Protein AF-K9SM96-F1 (afdb_monomer_lite)

Structure (mmCIF, N/CA/C/O backbone):
data_AF-K9SM96-F1
#
_entry.id   AF-K9SM96-F1
#
loop_
_atom_site.group_PDB
_atom_site.id
_atom_site.type_symbol
_atom_site.label_atom_id
_atom_site.label_alt_id
_atom_site.label_comp_id
_atom_site.label_asym_id
_atom_site.label_entity_id
_atom_site.label_seq_id
_atom_site.pdbx_PDB_ins_code
_atom_site.Cartn_x
_atom_site.Cartn_y
_atom_site.Cartn_z
_atom_site.occupancy
_atom_site.B_iso_or_equiv
_atom_site.auth_seq_id
_atom_site.auth_comp_id
_atom_site.auth_asym_id
_atom_site.auth_atom_id
_atom_site.pdbx_PDB_model_num
ATOM 1 N N . MET A 1 1 ? -19.913 17.654 48.445 1.00 39.94 1 MET A N 1
ATOM 2 C CA . MET A 1 1 ? -20.164 18.893 47.682 1.00 39.94 1 MET A CA 1
ATOM 3 C C . MET A 1 1 ? -19.217 18.891 46.501 1.00 39.94 1 MET A C 1
ATOM 5 O O . MET A 1 1 ? -18.016 18.770 46.708 1.00 39.94 1 MET A O 1
ATOM 9 N N . SER A 1 2 ? -19.792 18.858 45.301 1.00 36.78 2 SER A N 1
ATOM 10 C CA . SER A 1 2 ? -19.118 18.722 44.011 1.00 36.78 2 SER A CA 1
ATOM 11 C C . SER A 1 2 ? -18.107 19.836 43.758 1.00 36.78 2 SER A C 1
ATOM 13 O O . SER A 1 2 ? -18.349 20.985 44.114 1.00 36.78 2 SER A O 1
ATOM 15 N N . ILE A 1 3 ? -16.995 19.485 43.115 1.00 41.72 3 ILE A N 1
ATOM 16 C CA . ILE A 1 3 ? -16.090 20.451 42.496 1.00 41.72 3 ILE A CA 1
ATOM 17 C C . ILE A 1 3 ? -16.485 20.500 41.021 1.00 41.72 3 ILE A C 1
ATOM 19 O O . ILE A 1 3 ? -16.249 19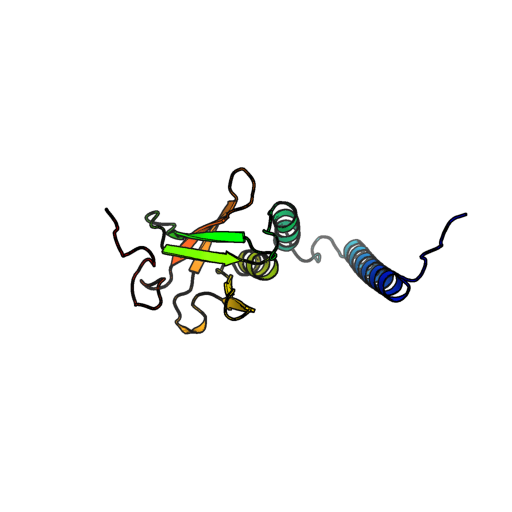.543 40.282 1.00 41.72 3 ILE A O 1
ATOM 23 N N . ASP A 1 4 ? -17.127 21.594 40.625 1.00 37.75 4 ASP A N 1
ATOM 24 C CA . ASP A 1 4 ? -17.480 21.887 39.240 1.00 37.75 4 ASP A CA 1
ATOM 25 C C . ASP A 1 4 ? -16.214 22.050 38.384 1.00 37.75 4 ASP A C 1
ATOM 27 O O . ASP A 1 4 ? -15.332 22.858 38.680 1.00 37.75 4 ASP A O 1
ATOM 31 N N . ARG A 1 5 ? -16.131 21.290 37.287 1.00 47.38 5 ARG A N 1
ATOM 32 C CA . ARG A 1 5 ? -15.216 21.549 36.165 1.00 47.38 5 ARG A CA 1
ATOM 33 C C . ARG A 1 5 ? -16.047 21.831 34.919 1.00 47.38 5 ARG A C 1
ATOM 35 O O . ARG A 1 5 ? -16.318 20.927 34.137 1.00 47.38 5 ARG A O 1
ATOM 42 N N . THR A 1 6 ? -16.424 23.085 34.707 1.00 45.22 6 THR A N 1
ATOM 43 C CA . THR A 1 6 ? -17.026 23.537 33.443 1.00 45.22 6 THR A CA 1
ATOM 44 C C . THR A 1 6 ? -16.183 24.670 32.874 1.00 45.22 6 THR A C 1
ATOM 46 O O . THR A 1 6 ? -16.372 25.834 33.214 1.00 45.22 6 THR A O 1
ATOM 49 N N . GLY A 1 7 ? -15.204 24.310 32.043 1.00 47.38 7 GLY A N 1
ATOM 50 C CA . GLY A 1 7 ? -14.251 25.245 31.433 1.00 47.38 7 GLY A CA 1
ATOM 51 C C . GLY A 1 7 ? -13.784 24.852 30.028 1.00 47.38 7 GLY A C 1
ATOM 52 O O . GLY A 1 7 ? -12.754 25.330 29.573 1.00 47.38 7 GLY A O 1
ATOM 53 N N . SER A 1 8 ? -14.522 23.988 29.333 1.00 50.19 8 SER A N 1
ATOM 54 C CA . SER A 1 8 ? -14.400 23.742 27.891 1.00 50.19 8 SER A CA 1
ATOM 55 C C . SER A 1 8 ? -15.827 23.759 27.339 1.00 50.19 8 SER A C 1
ATOM 57 O O . SER A 1 8 ? -16.707 23.102 27.884 1.00 50.19 8 SER A O 1
ATOM 59 N N . ASN A 1 9 ? -16.198 24.621 26.391 1.00 54.91 9 ASN A N 1
ATOM 60 C CA . ASN A 1 9 ? -16.205 24.227 24.979 1.00 54.91 9 ASN A CA 1
ATOM 61 C C . ASN A 1 9 ? -16.763 25.348 24.061 1.00 54.91 9 ASN A C 1
ATOM 63 O O . ASN A 1 9 ? -17.504 25.053 23.132 1.00 54.91 9 ASN A O 1
ATOM 67 N N . SER A 1 10 ? -16.469 26.639 24.263 1.00 57.03 10 SER A N 1
ATOM 68 C CA . SER A 1 10 ? -17.030 27.663 23.349 1.00 57.03 10 SER A CA 1
ATOM 69 C C . SER A 1 10 ? -16.438 27.593 21.928 1.00 57.03 10 SER A C 1
ATOM 71 O O . SER A 1 10 ? -17.162 27.744 20.949 1.00 57.03 10 SER A O 1
ATOM 73 N N . LEU A 1 11 ? -15.145 27.279 21.783 1.00 47.47 11 LEU A N 1
ATOM 74 C CA . LEU A 1 11 ? -14.492 27.106 20.473 1.00 47.47 11 LEU A CA 1
ATOM 75 C C . LEU A 1 11 ? -14.950 25.831 19.747 1.00 47.47 11 LEU A C 1
ATOM 77 O O . LEU A 1 11 ? -15.197 25.845 18.546 1.00 47.47 11 LEU A O 1
ATOM 81 N N . THR A 1 12 ? -15.117 24.743 20.486 1.00 49.75 12 THR A N 1
ATOM 82 C CA . THR A 1 12 ? -15.570 23.429 20.006 1.00 49.75 12 THR A CA 1
ATOM 83 C C . THR A 1 12 ? -17.052 23.434 19.646 1.00 49.75 12 THR A C 1
ATOM 85 O O . THR A 1 12 ? -17.434 22.828 18.650 1.00 49.75 12 THR A O 1
ATOM 88 N N . GLN A 1 13 ? -17.888 24.168 20.389 1.00 53.66 13 GLN A N 1
ATOM 89 C CA . GLN A 1 13 ? -19.290 24.386 20.020 1.00 53.66 13 GLN A CA 1
ATOM 90 C C . GLN A 1 13 ? -19.413 25.240 18.755 1.00 53.66 13 GLN A C 1
ATOM 92 O O . GLN A 1 13 ? -20.204 24.894 17.883 1.00 53.66 13 GLN A O 1
ATOM 97 N N . ASN A 1 14 ? -18.593 26.286 18.602 1.00 49.75 14 ASN A N 1
ATOM 98 C CA . ASN A 1 14 ? -18.583 27.114 17.393 1.00 49.75 14 ASN A CA 1
ATOM 99 C C . ASN A 1 14 ? -18.080 26.347 16.160 1.00 49.75 14 ASN A C 1
ATOM 101 O O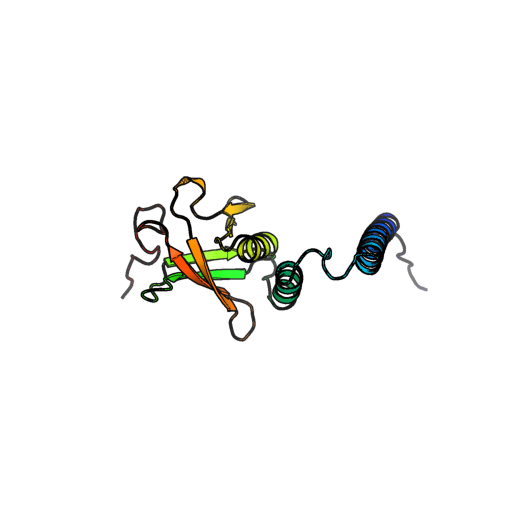 . ASN A 1 14 ? -18.660 26.481 15.086 1.00 49.75 14 ASN A O 1
ATOM 105 N N . LEU A 1 15 ? -17.061 25.495 16.309 1.00 46.44 15 LEU A N 1
ATOM 106 C CA . LEU A 1 15 ? -16.568 24.649 15.220 1.00 46.44 15 LEU A CA 1
ATOM 107 C C . LEU A 1 15 ? -17.600 23.579 14.830 1.00 46.44 15 LEU A C 1
ATOM 109 O O . LEU A 1 15 ? -17.868 23.388 13.648 1.00 46.44 15 LEU A O 1
ATOM 113 N N . GLN A 1 16 ? -18.256 22.943 15.809 1.00 52.00 16 GLN A N 1
ATOM 114 C CA . GLN A 1 16 ? -19.331 21.986 15.543 1.00 52.00 16 GLN A CA 1
ATOM 115 C C . GLN A 1 16 ? -20.542 22.664 14.884 1.00 52.00 16 GLN A C 1
ATOM 117 O O . GLN A 1 16 ? -21.140 22.097 13.977 1.00 52.00 16 GLN A O 1
ATOM 122 N N . GLN A 1 17 ? -20.888 23.891 15.285 1.00 55.88 17 GLN A N 1
ATOM 123 C CA . GLN A 1 17 ? -21.944 24.675 14.638 1.00 55.88 17 GLN A CA 1
ATOM 124 C C . GLN A 1 17 ? -21.575 25.079 13.205 1.00 55.88 17 GLN A C 1
ATOM 126 O O . GLN A 1 17 ? -22.438 25.021 12.334 1.00 55.88 17 GLN A O 1
ATOM 131 N N . GLN A 1 18 ? -20.314 25.425 12.930 1.00 54.72 18 GLN A N 1
ATOM 132 C CA . GLN A 1 18 ? -19.836 25.731 11.576 1.00 54.72 18 GLN A CA 1
ATOM 133 C C . GLN A 1 18 ? -19.824 24.494 10.673 1.00 54.72 18 GLN A C 1
ATOM 135 O O . GLN A 1 18 ? -20.288 24.578 9.538 1.00 54.72 18 GLN A O 1
ATOM 140 N N . ILE A 1 19 ? -19.388 23.342 11.189 1.00 52.94 19 ILE A N 1
ATOM 141 C CA . ILE A 1 19 ? -19.451 22.058 10.479 1.00 52.94 19 ILE A CA 1
ATOM 142 C C . ILE A 1 19 ? -20.911 21.696 10.195 1.00 52.94 19 ILE A C 1
ATOM 144 O O . ILE A 1 19 ? -21.267 21.421 9.054 1.00 52.94 19 ILE A O 1
ATOM 148 N N . ASN A 1 20 ? -21.793 21.791 11.193 1.00 54.50 20 ASN A N 1
ATOM 149 C CA . ASN A 1 20 ? -23.214 21.492 11.017 1.00 54.50 20 ASN A CA 1
ATOM 150 C C . ASN A 1 20 ? -23.886 22.461 10.024 1.00 54.50 20 ASN A C 1
ATOM 152 O O . ASN A 1 20 ? -24.723 22.040 9.231 1.00 54.50 20 ASN A O 1
ATOM 156 N N . ALA A 1 21 ? -23.517 23.746 10.025 1.00 52.38 21 ALA A N 1
ATOM 157 C CA . ALA A 1 21 ? -24.032 24.736 9.078 1.00 52.38 21 ALA A CA 1
ATOM 158 C C . ALA A 1 21 ? -23.531 24.495 7.642 1.00 52.38 21 ALA A C 1
ATOM 160 O O . ALA A 1 21 ? -24.300 24.656 6.694 1.00 52.38 21 ALA A O 1
ATOM 161 N N . GLN A 1 22 ? -22.278 24.063 7.470 1.00 56.69 22 GLN A N 1
ATOM 162 C CA . GLN A 1 22 ? -21.727 23.674 6.168 1.00 56.69 22 GLN A CA 1
ATOM 163 C C . GLN A 1 22 ? -22.384 22.394 5.637 1.00 56.69 22 GLN A C 1
ATOM 165 O O . GLN A 1 22 ? -22.811 22.374 4.482 1.00 56.69 22 GLN A O 1
ATOM 170 N N . SER A 1 23 ? -22.574 21.382 6.489 1.00 53.72 23 SER A N 1
ATOM 171 C CA . SER A 1 23 ? -23.278 20.144 6.136 1.00 53.72 23 SER A CA 1
ATOM 172 C C . SER A 1 23 ? -24.744 20.395 5.779 1.00 53.72 23 SER A C 1
ATOM 174 O O . SER A 1 23 ? -25.241 19.862 4.789 1.00 53.72 23 SER A O 1
ATOM 176 N N . ASN A 1 24 ? -25.434 21.268 6.523 1.00 51.91 24 ASN A N 1
ATOM 177 C CA . ASN A 1 24 ? -26.825 21.629 6.238 1.00 51.91 24 ASN A CA 1
ATOM 178 C C . ASN A 1 24 ? -26.962 22.442 4.941 1.00 51.91 24 ASN A C 1
ATOM 180 O O . ASN A 1 24 ? -27.920 22.244 4.194 1.00 51.91 24 ASN A O 1
ATOM 184 N N . ASN A 1 25 ? -26.007 23.323 4.629 1.00 54.09 25 ASN A N 1
ATOM 185 C CA . ASN A 1 25 ? -26.008 24.061 3.364 1.00 54.09 25 ASN A CA 1
ATOM 186 C C . ASN A 1 25 ? -25.691 23.163 2.161 1.00 54.09 25 ASN A C 1
ATOM 188 O O . ASN A 1 25 ? -26.325 23.314 1.120 1.00 54.09 25 ASN A O 1
ATOM 192 N N . GLN A 1 26 ? -24.780 22.196 2.296 1.00 57.50 26 GLN A N 1
ATOM 193 C CA . GLN A 1 26 ? -24.522 21.206 1.243 1.00 57.50 26 GLN A CA 1
ATOM 194 C C . GLN A 1 26 ? -25.717 20.265 1.028 1.00 57.50 26 GLN A C 1
ATOM 196 O O . GLN A 1 26 ? -26.088 20.004 -0.117 1.00 57.50 26 GLN A O 1
ATOM 201 N N . ALA A 1 27 ? -26.374 19.823 2.105 1.00 52.72 27 ALA A N 1
ATOM 202 C CA . ALA A 1 27 ? -27.580 19.001 2.027 1.00 52.72 27 ALA A CA 1
ATOM 203 C C . ALA A 1 27 ? -28.750 19.745 1.354 1.00 52.72 27 ALA A C 1
ATOM 205 O O . ALA A 1 27 ? -29.434 19.174 0.506 1.00 52.72 27 ALA A O 1
ATOM 206 N N . ASN A 1 28 ? -28.941 21.033 1.662 1.00 50.53 28 ASN A N 1
ATOM 207 C CA . ASN A 1 28 ? -29.974 21.865 1.035 1.00 50.53 28 ASN A CA 1
ATOM 208 C C . ASN A 1 28 ? -29.650 22.239 -0.424 1.00 50.53 28 ASN A C 1
ATOM 210 O O . ASN A 1 28 ? -30.570 22.351 -1.238 1.00 50.53 28 ASN A O 1
ATOM 214 N N . LEU A 1 29 ? -28.369 22.388 -0.795 1.00 53.44 29 LEU A N 1
ATOM 215 C CA . LEU A 1 29 ? -27.975 22.539 -2.202 1.00 53.44 29 LEU A CA 1
ATOM 216 C C . LEU A 1 29 ? -28.297 21.267 -2.999 1.00 53.44 29 LEU A C 1
ATOM 218 O O . LEU A 1 29 ? -28.872 21.356 -4.078 1.00 53.44 29 LEU A O 1
ATOM 222 N N . ALA A 1 30 ? -28.002 20.084 -2.453 1.00 52.59 30 ALA A N 1
ATOM 223 C CA . ALA A 1 30 ? -28.256 18.803 -3.117 1.00 52.59 30 ALA A CA 1
ATOM 224 C C . ALA A 1 30 ? -29.754 18.506 -3.346 1.00 52.59 30 ALA A C 1
ATOM 226 O O . ALA A 1 30 ? -30.108 17.805 -4.298 1.00 52.59 30 ALA A O 1
ATOM 227 N N . GLN A 1 31 ? -30.641 19.052 -2.506 1.00 55.59 31 GLN A N 1
ATOM 228 C CA . GLN A 1 31 ? -32.094 18.868 -2.617 1.00 55.59 31 GLN A CA 1
ATOM 229 C C . GLN A 1 31 ? -32.744 19.689 -3.744 1.00 55.59 31 GLN A C 1
ATOM 231 O O . GLN A 1 31 ? -33.819 19.313 -4.205 1.00 55.59 31 GLN A O 1
ATOM 236 N N . ASN A 1 32 ? -32.088 20.750 -4.229 1.00 52.12 32 ASN A N 1
ATOM 237 C CA . ASN A 1 32 ? -32.621 21.652 -5.261 1.00 52.12 32 ASN A CA 1
ATOM 238 C C . ASN A 1 32 ? -31.990 21.460 -6.654 1.00 52.12 32 ASN A C 1
ATOM 240 O O . ASN A 1 32 ? -32.310 22.196 -7.585 1.00 52.12 32 ASN A O 1
ATOM 244 N N . LEU A 1 33 ? -31.108 20.471 -6.816 1.00 51.84 33 LEU A N 1
ATOM 245 C CA . LEU A 1 33 ? -30.525 20.116 -8.110 1.00 51.84 33 LEU A CA 1
ATOM 246 C C . LEU A 1 33 ? -31.437 19.139 -8.864 1.00 51.84 33 LEU A C 1
ATOM 248 O O . LEU A 1 33 ? -31.891 18.131 -8.307 1.00 51.84 33 LEU A O 1
ATOM 252 N N . ASN A 1 34 ? -31.649 19.419 -10.152 1.00 51.88 34 ASN A N 1
ATOM 253 C CA . ASN A 1 34 ? -32.220 18.488 -11.125 1.00 51.88 34 ASN A CA 1
ATOM 254 C C . ASN A 1 34 ? -31.498 17.126 -11.013 1.00 51.88 34 ASN A C 1
ATOM 256 O O . ASN A 1 34 ? -30.267 17.111 -10.959 1.00 51.88 34 ASN A O 1
ATOM 260 N N . PRO A 1 35 ? -32.208 15.980 -10.963 1.00 53.53 35 PRO A N 1
ATOM 261 C CA . PRO A 1 35 ? -31.594 14.658 -10.813 1.00 53.53 35 PRO A CA 1
ATOM 262 C C . PRO A 1 35 ? -30.459 14.351 -11.802 1.00 53.53 35 PRO A C 1
ATOM 264 O O . PRO A 1 35 ? -29.554 13.601 -11.448 1.00 53.53 35 PRO A O 1
ATOM 267 N N . ASN A 1 36 ? -30.485 14.954 -12.996 1.00 53.12 36 ASN A N 1
ATOM 268 C CA . ASN A 1 36 ? -29.460 14.789 -14.033 1.00 53.12 36 ASN A CA 1
ATOM 269 C C . ASN A 1 36 ? -28.269 15.762 -13.911 1.00 53.12 36 ASN A C 1
ATOM 271 O O . ASN A 1 36 ? -27.257 15.549 -14.568 1.00 53.12 36 ASN A O 1
ATOM 275 N N . ASP A 1 37 ? -28.375 16.785 -13.056 1.00 54.34 37 ASP A N 1
ATOM 276 C CA . ASP A 1 37 ? -27.327 17.780 -12.768 1.00 54.34 37 ASP A CA 1
ATOM 277 C C . ASP A 1 37 ? -26.678 17.545 -11.388 1.00 54.34 37 ASP A C 1
ATOM 279 O O . ASP A 1 37 ? -25.849 18.331 -10.922 1.00 54.34 37 ASP A O 1
ATOM 283 N N . ARG A 1 38 ? -27.056 16.459 -10.697 1.00 51.56 38 ARG A N 1
ATOM 284 C CA . ARG A 1 38 ? -26.383 16.024 -9.471 1.00 51.56 38 ARG A CA 1
ATOM 285 C C . ARG A 1 38 ? -25.006 15.484 -9.844 1.00 51.56 38 ARG A C 1
ATOM 287 O O . ARG A 1 38 ? -24.923 14.635 -10.732 1.00 51.56 38 ARG A O 1
ATOM 294 N N . PRO A 1 39 ? -23.933 15.902 -9.158 1.00 49.47 39 PRO A N 1
ATOM 295 C CA . PRO A 1 39 ? -22.631 15.314 -9.396 1.00 49.47 39 PRO A CA 1
ATOM 296 C C . PRO A 1 39 ? -22.715 13.795 -9.199 1.00 49.47 39 PRO A C 1
ATOM 298 O O . PRO A 1 39 ? -23.201 13.315 -8.171 1.00 49.47 39 PRO A O 1
ATOM 301 N N . SER A 1 40 ? -22.303 13.025 -10.202 1.00 55.41 40 SER A N 1
ATOM 302 C CA . SER A 1 40 ? -22.308 11.568 -10.142 1.00 55.41 40 SER A CA 1
ATOM 303 C C . SER A 1 40 ? -21.276 11.104 -9.112 1.00 55.41 40 SER A C 1
ATOM 305 O O . SER A 1 40 ? -20.118 10.910 -9.471 1.00 55.41 40 SER A O 1
ATOM 307 N N . TYR A 1 41 ? -21.620 10.925 -7.836 1.00 55.34 41 TYR A N 1
ATOM 308 C CA . TYR A 1 41 ? -20.609 10.476 -6.866 1.00 55.34 41 TYR A CA 1
ATOM 309 C C . TYR A 1 41 ? -20.962 9.177 -6.144 1.00 55.34 41 TYR A C 1
ATOM 311 O O . TYR A 1 41 ? -21.117 9.166 -4.925 1.00 55.34 41 TYR A O 1
ATOM 319 N N . PRO A 1 42 ? -20.957 8.035 -6.862 1.00 70.62 42 PRO A N 1
ATOM 320 C CA . PRO A 1 42 ? -20.760 6.743 -6.212 1.00 70.62 42 PRO A CA 1
ATOM 321 C C . PRO A 1 42 ? -19.425 6.687 -5.438 1.00 70.62 42 PRO A C 1
ATOM 323 O O . PRO A 1 42 ? -19.343 5.976 -4.442 1.00 70.62 42 PRO A O 1
ATOM 326 N N . LYS A 1 43 ? -18.394 7.457 -5.836 1.00 83.69 43 LYS A N 1
ATOM 327 C CA . LYS A 1 43 ? -17.072 7.449 -5.178 1.00 83.69 43 LYS A CA 1
ATOM 328 C C . LYS A 1 43 ? -17.030 8.131 -3.809 1.00 83.69 43 LYS A C 1
ATOM 330 O O . LYS A 1 43 ? -16.491 7.536 -2.887 1.00 83.69 43 LYS A O 1
ATOM 335 N N . ALA A 1 44 ? -17.620 9.316 -3.635 1.00 87.56 44 ALA A N 1
ATOM 336 C CA . ALA A 1 44 ? -17.603 10.002 -2.335 1.00 87.56 44 ALA A CA 1
ATOM 337 C C . ALA A 1 44 ? -18.292 9.163 -1.243 1.00 87.56 44 ALA A C 1
ATOM 339 O O . ALA A 1 44 ? -17.719 8.919 -0.183 1.00 87.56 44 ALA A O 1
ATOM 340 N N . ALA A 1 45 ? -19.476 8.622 -1.554 1.00 89.12 45 ALA A N 1
ATOM 341 C CA . ALA A 1 45 ? -20.183 7.708 -0.661 1.00 89.12 45 ALA A CA 1
ATOM 342 C C . ALA A 1 45 ? -19.381 6.421 -0.389 1.00 89.12 45 ALA A C 1
ATOM 344 O O . ALA A 1 45 ? -19.354 5.944 0.744 1.00 89.12 45 ALA A O 1
ATOM 345 N N . LEU A 1 46 ? -18.702 5.864 -1.402 1.00 89.94 46 LEU A N 1
ATOM 346 C CA . LEU A 1 46 ? -17.812 4.711 -1.234 1.00 89.94 46 LEU A CA 1
ATOM 347 C C . LEU A 1 46 ? -16.645 5.025 -0.290 1.00 89.94 46 LEU A C 1
ATOM 349 O O . LEU A 1 46 ? -16.341 4.207 0.575 1.00 89.94 46 LEU A O 1
ATOM 353 N N . ILE A 1 47 ? -16.000 6.185 -0.433 1.00 94.94 47 ILE A N 1
ATOM 354 C CA . ILE A 1 47 ? -14.895 6.618 0.431 1.00 94.94 47 ILE A CA 1
ATOM 355 C C . ILE A 1 47 ? -15.372 6.722 1.880 1.00 94.94 47 ILE A C 1
ATOM 357 O O . ILE A 1 47 ? -14.778 6.086 2.748 1.00 94.94 47 ILE A O 1
ATOM 361 N N . GLU A 1 48 ? -16.468 7.436 2.146 1.00 94.19 48 GLU A N 1
ATOM 362 C CA . GLU A 1 48 ? -17.019 7.565 3.503 1.00 94.19 48 GLU A CA 1
ATOM 363 C C . GLU A 1 48 ? -17.355 6.201 4.119 1.00 94.19 48 GLU A C 1
ATOM 365 O O . GLU A 1 48 ? -16.926 5.890 5.232 1.00 94.19 48 GLU A O 1
ATOM 370 N N . GLN A 1 49 ? -18.062 5.347 3.372 1.00 94.06 49 GLN A N 1
ATOM 371 C CA . GLN A 1 49 ? -18.410 3.995 3.819 1.00 94.06 49 GLN A CA 1
ATOM 372 C C . GLN A 1 49 ? -17.178 3.123 4.071 1.00 94.06 49 GLN A C 1
ATOM 374 O O . GLN A 1 49 ? -17.210 2.257 4.945 1.00 94.06 49 GLN A O 1
ATOM 379 N N . THR A 1 50 ? -16.108 3.319 3.301 1.00 95.19 50 THR A N 1
ATOM 380 C CA . THR A 1 50 ? -14.860 2.568 3.455 1.00 95.19 50 THR A CA 1
ATOM 381 C C . THR A 1 50 ? -14.122 3.034 4.703 1.00 95.19 50 THR A C 1
ATOM 383 O O . THR A 1 50 ? -13.808 2.215 5.563 1.00 95.19 50 THR A O 1
ATOM 386 N N . LEU A 1 51 ? -13.921 4.344 4.865 1.00 97.12 51 LEU A N 1
ATOM 387 C CA . LEU A 1 51 ? -13.248 4.920 6.032 1.00 97.12 51 LEU A CA 1
ATOM 388 C C . LEU A 1 51 ? -13.974 4.611 7.347 1.00 97.12 51 LEU A C 1
ATOM 390 O O . LEU A 1 51 ? -13.318 4.435 8.367 1.00 97.12 51 LEU A O 1
ATOM 394 N N . ALA A 1 52 ? -15.303 4.484 7.324 1.00 96.56 52 ALA A N 1
ATOM 395 C CA . ALA A 1 52 ? -16.090 4.077 8.488 1.00 96.56 52 ALA A CA 1
ATOM 396 C C . ALA A 1 52 ? -15.921 2.593 8.882 1.00 96.56 52 ALA A C 1
ATOM 398 O O . ALA A 1 52 ? -16.220 2.233 10.019 1.00 96.56 52 ALA A O 1
ATOM 399 N N . LYS A 1 53 ? -15.481 1.723 7.961 1.00 96.56 53 LYS A N 1
ATOM 400 C CA . LYS A 1 53 ? -15.285 0.279 8.209 1.00 96.56 53 LYS A CA 1
ATOM 401 C C . LYS A 1 53 ? -13.861 -0.073 8.626 1.00 96.56 53 LYS A C 1
ATOM 403 O O . LYS A 1 53 ? -13.669 -1.040 9.357 1.00 96.56 53 LYS A O 1
ATOM 408 N N . ILE A 1 54 ? -12.883 0.675 8.127 1.00 98.19 54 ILE A N 1
ATOM 409 C CA . ILE A 1 54 ? -11.465 0.404 8.347 1.00 98.19 54 ILE A CA 1
ATOM 410 C C . ILE A 1 54 ? -11.051 0.742 9.780 1.00 98.19 54 ILE A C 1
ATOM 412 O O . ILE A 1 54 ? -11.348 1.819 10.300 1.00 98.19 54 ILE A O 1
ATOM 416 N N . LYS A 1 55 ? -10.305 -0.170 10.404 1.00 98.50 55 LYS A N 1
ATOM 417 C CA . LYS A 1 55 ? -9.702 0.022 11.720 1.00 98.50 55 LYS A CA 1
ATOM 418 C C . LYS A 1 55 ? -8.267 0.494 11.566 1.00 98.50 55 LYS A C 1
ATOM 420 O O . LYS A 1 55 ? -7.341 -0.284 11.362 1.00 98.50 55 LYS A O 1
ATOM 425 N N . PHE A 1 56 ? -8.078 1.797 11.706 1.00 98.56 56 PHE A N 1
ATOM 426 C CA . PHE A 1 56 ? -6.744 2.362 11.840 1.00 98.56 56 PHE A CA 1
ATOM 427 C C . PHE A 1 56 ? -6.171 2.046 13.227 1.00 98.56 56 PHE A C 1
ATOM 429 O O . PHE A 1 56 ? -6.884 2.048 14.233 1.00 98.56 56 PHE A O 1
ATOM 436 N N . ASN A 1 57 ? -4.864 1.811 13.290 1.00 98.38 57 ASN A N 1
ATOM 437 C CA . ASN A 1 57 ? -4.138 1.650 14.543 1.00 98.38 57 ASN A CA 1
ATOM 438 C C . ASN A 1 57 ? -4.117 2.971 15.357 1.00 98.38 57 ASN A C 1
ATOM 440 O O . ASN A 1 57 ? -4.559 4.013 14.863 1.00 98.38 57 ASN A O 1
ATOM 444 N N . PRO A 1 58 ? -3.559 2.995 16.584 1.00 98.31 58 PRO A N 1
ATOM 445 C CA . PRO A 1 58 ? -3.532 4.207 17.413 1.00 98.31 58 PRO A CA 1
ATOM 446 C C . PRO A 1 58 ? -2.789 5.409 16.804 1.00 98.31 58 PRO A C 1
ATOM 448 O O . PRO A 1 58 ? -2.940 6.526 17.290 1.00 98.31 58 PRO A O 1
ATOM 451 N N . GLN A 1 59 ? -1.978 5.203 15.763 1.00 97.69 59 GLN A N 1
ATOM 452 C CA . GLN A 1 59 ? -1.304 6.268 15.015 1.00 97.69 59 GLN A CA 1
ATOM 453 C C . GLN A 1 59 ? -2.121 6.754 13.805 1.00 97.69 59 GLN A C 1
ATOM 455 O O . GLN A 1 59 ? -1.634 7.584 13.040 1.00 97.69 59 GLN A O 1
ATOM 460 N N . GLY A 1 60 ? -3.339 6.243 13.610 1.00 98.25 60 GLY A N 1
ATOM 461 C CA . GLY A 1 60 ? -4.180 6.560 12.459 1.00 98.25 60 GLY A CA 1
ATOM 462 C C . GLY A 1 60 ? -3.728 5.871 11.169 1.00 98.25 60 GLY A C 1
ATOM 463 O O . GLY A 1 60 ? -3.968 6.405 10.088 1.00 98.25 60 GLY A O 1
ATOM 464 N N . LEU A 1 61 ? -3.050 4.719 11.269 1.00 98.69 61 LEU A N 1
ATOM 465 C CA . LEU A 1 61 ? -2.459 4.012 10.130 1.00 98.69 61 LEU A CA 1
ATOM 466 C C . LEU A 1 61 ? -3.000 2.587 9.966 1.00 98.69 61 LEU A C 1
ATOM 468 O O . LEU A 1 61 ? -3.301 1.916 10.948 1.00 98.69 61 LEU A O 1
ATOM 472 N N . ILE A 1 62 ? -3.034 2.107 8.725 1.00 98.75 62 ILE A N 1
ATOM 473 C CA . ILE A 1 62 ? -3.340 0.722 8.344 1.00 98.75 62 ILE A CA 1
ATOM 474 C C . ILE A 1 62 ? -2.224 0.174 7.433 1.00 98.75 62 ILE A C 1
ATOM 476 O O . ILE A 1 62 ? -1.752 0.911 6.556 1.00 98.75 62 ILE A O 1
ATOM 480 N N . PRO A 1 63 ? -1.734 -1.067 7.625 1.00 98.81 63 PRO A N 1
ATOM 481 C CA . PRO A 1 63 ? -0.845 -1.708 6.663 1.00 98.81 63 PRO A CA 1
ATOM 482 C C . PRO A 1 63 ? -1.575 -2.004 5.347 1.00 98.81 63 PRO A C 1
ATOM 484 O O . PRO A 1 63 ? -2.671 -2.557 5.331 1.00 98.81 63 PRO A O 1
ATOM 487 N N . ALA A 1 64 ? -0.932 -1.679 4.229 1.00 98.81 64 ALA A N 1
ATOM 488 C CA . ALA A 1 64 ? -1.406 -1.963 2.883 1.00 98.81 64 ALA A CA 1
ATOM 489 C C . ALA A 1 64 ? -0.372 -2.802 2.126 1.00 98.81 64 ALA A C 1
ATOM 491 O O . ALA A 1 64 ? 0.752 -2.359 1.870 1.00 98.81 64 ALA A O 1
ATOM 492 N N . ILE A 1 65 ? -0.764 -4.021 1.768 1.00 98.88 65 ILE A N 1
ATOM 493 C CA . ILE A 1 65 ? 0.035 -4.977 1.006 1.00 98.88 65 ILE A CA 1
ATOM 494 C C . ILE A 1 65 ? -0.275 -4.769 -0.475 1.00 98.88 65 ILE A C 1
ATOM 496 O O . ILE A 1 65 ? -1.389 -5.033 -0.921 1.00 98.88 65 ILE A O 1
ATOM 500 N N . ALA A 1 66 ? 0.705 -4.301 -1.244 1.00 98.69 66 ALA A N 1
ATOM 501 C CA . ALA A 1 66 ? 0.601 -4.239 -2.696 1.00 98.69 66 ALA A CA 1
ATOM 502 C C . ALA A 1 66 ? 0.978 -5.593 -3.292 1.00 98.69 66 ALA A C 1
ATOM 504 O O . ALA A 1 66 ? 2.104 -6.068 -3.119 1.00 98.69 66 ALA A O 1
ATOM 505 N N . GLN A 1 67 ? 0.038 -6.193 -4.010 1.00 98.75 67 GLN A N 1
ATOM 506 C CA . GLN A 1 67 ? 0.218 -7.457 -4.705 1.00 98.75 67 GLN A CA 1
ATOM 507 C C . GLN A 1 67 ? -0.061 -7.253 -6.189 1.00 98.75 67 GLN A C 1
ATOM 509 O O . GLN A 1 67 ? -1.065 -6.639 -6.555 1.00 98.75 67 GLN A O 1
ATOM 514 N N . ASP A 1 68 ? 0.800 -7.793 -7.042 1.00 98.19 68 ASP A N 1
ATOM 515 C CA . ASP A 1 68 ? 0.572 -7.778 -8.478 1.00 98.19 68 ASP A CA 1
ATOM 516 C C . ASP A 1 68 ? -0.741 -8.519 -8.809 1.00 98.19 68 ASP A C 1
ATOM 518 O O . ASP A 1 68 ? -1.085 -9.568 -8.237 1.00 98.19 68 ASP A O 1
ATOM 522 N N . ALA A 1 69 ? -1.552 -7.899 -9.659 1.00 98.25 69 ALA A N 1
ATOM 523 C CA . ALA A 1 69 ? -2.830 -8.435 -10.089 1.00 98.25 69 ALA A CA 1
ATOM 524 C C . ALA A 1 69 ? -2.670 -9.569 -11.112 1.00 98.25 69 ALA A C 1
ATOM 526 O O . ALA A 1 69 ? -3.553 -10.422 -11.170 1.00 98.25 69 ALA A O 1
ATOM 527 N N . GLU A 1 70 ? -1.576 -9.583 -11.876 1.00 96.62 70 GLU A N 1
ATOM 528 C CA . GLU A 1 70 ? -1.302 -10.557 -12.932 1.00 96.62 70 GLU A CA 1
ATOM 529 C C . GLU A 1 70 ? -0.801 -11.886 -12.361 1.00 96.62 70 GLU A C 1
ATOM 531 O O . GLU A 1 70 ? -1.412 -12.926 -12.598 1.00 96.62 70 GLU A O 1
ATOM 536 N N . ASP A 1 71 ? 0.274 -11.855 -11.570 1.00 96.94 71 ASP A N 1
ATOM 537 C CA . ASP A 1 71 ? 0.969 -13.070 -11.114 1.00 96.94 71 ASP A CA 1
ATOM 538 C C . ASP A 1 71 ? 0.814 -13.358 -9.607 1.00 96.94 71 ASP A C 1
ATOM 540 O O . ASP A 1 71 ? 1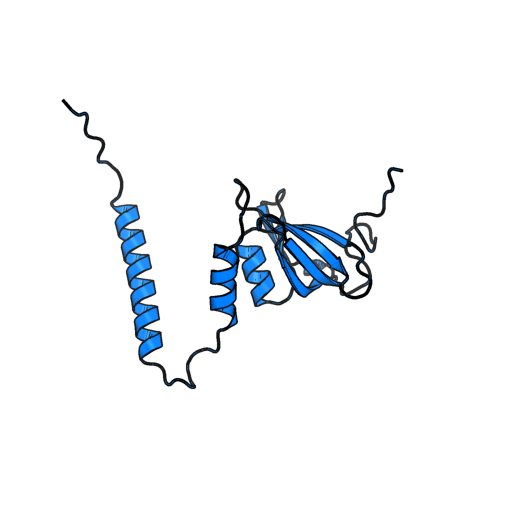.190 -14.428 -9.127 1.00 96.94 71 ASP A O 1
ATOM 544 N N . GLY A 1 72 ? 0.232 -12.431 -8.838 1.00 97.75 72 GLY A N 1
ATOM 545 C CA . GLY A 1 72 ? 0.053 -12.585 -7.393 1.00 97.75 72 GLY A CA 1
ATOM 546 C C . GLY A 1 72 ? 1.311 -12.335 -6.552 1.00 97.75 72 GLY A C 1
ATOM 547 O O . GLY A 1 72 ? 1.263 -12.521 -5.332 1.00 97.75 72 GLY A O 1
ATOM 548 N N . THR A 1 73 ? 2.412 -11.874 -7.144 1.00 97.69 73 THR A N 1
ATOM 549 C CA . THR A 1 73 ? 3.637 -11.514 -6.421 1.00 97.69 73 THR A CA 1
ATOM 550 C C . THR A 1 73 ? 3.348 -10.397 -5.424 1.00 97.69 73 THR A C 1
ATOM 552 O O . THR A 1 73 ? 2.803 -9.351 -5.776 1.00 97.69 73 THR A O 1
ATOM 555 N N . VAL A 1 74 ? 3.746 -10.574 -4.164 1.00 98.44 74 VAL A N 1
ATOM 556 C CA . VAL A 1 74 ? 3.725 -9.477 -3.187 1.00 98.44 74 VAL A CA 1
ATOM 557 C C . VAL A 1 74 ? 4.870 -8.525 -3.517 1.00 98.44 74 VAL A C 1
ATOM 559 O O . VAL A 1 74 ? 6.038 -8.907 -3.460 1.00 98.44 74 VAL A O 1
ATOM 562 N N . LEU A 1 75 ? 4.545 -7.282 -3.867 1.00 98.31 75 LEU A N 1
ATOM 563 C CA . LEU A 1 75 ? 5.526 -6.291 -4.302 1.00 98.31 75 LEU A CA 1
ATOM 564 C C . LEU A 1 75 ? 6.078 -5.490 -3.125 1.00 98.31 75 LEU A C 1
ATOM 566 O O . LEU A 1 75 ? 7.283 -5.282 -3.036 1.00 98.31 75 LEU A O 1
ATOM 570 N N . MET A 1 76 ? 5.221 -5.038 -2.210 1.00 98.31 76 MET A N 1
ATOM 571 C CA . MET A 1 76 ? 5.641 -4.276 -1.031 1.00 98.31 76 MET A CA 1
ATOM 572 C C . MET A 1 76 ? 4.540 -4.206 0.028 1.00 98.31 76 MET A C 1
ATOM 574 O O . MET A 1 76 ? 3.373 -4.465 -0.255 1.00 98.31 76 MET A O 1
ATOM 578 N N . MET A 1 77 ? 4.917 -3.793 1.238 1.00 98.44 77 MET A N 1
ATOM 579 C CA . MET A 1 77 ? 3.987 -3.306 2.254 1.00 98.44 77 MET A CA 1
ATOM 580 C C . MET A 1 77 ? 4.355 -1.867 2.614 1.00 98.44 77 MET A C 1
ATOM 582 O O . MET A 1 77 ? 5.532 -1.547 2.797 1.00 98.44 77 MET A O 1
ATOM 586 N N . ALA A 1 78 ? 3.352 -1.002 2.702 1.00 98.25 78 ALA A N 1
ATOM 587 C CA . ALA A 1 78 ? 3.497 0.355 3.210 1.00 98.25 78 ALA A CA 1
ATOM 588 C C . ALA A 1 78 ? 2.270 0.747 4.039 1.00 98.25 78 ALA A C 1
ATOM 590 O O . ALA A 1 78 ? 1.289 0.014 4.109 1.00 98.25 78 ALA A O 1
ATOM 591 N N . TRP A 1 79 ? 2.345 1.893 4.709 1.00 98.75 79 TRP A N 1
ATOM 592 C CA . TRP A 1 79 ? 1.262 2.385 5.556 1.00 98.75 79 TRP A CA 1
ATOM 593 C C . TRP A 1 79 ? 0.344 3.302 4.765 1.00 98.75 79 TRP A C 1
ATOM 595 O O . TRP A 1 79 ? 0.812 4.046 3.907 1.00 98.75 79 TRP A O 1
ATOM 605 N N . MET A 1 80 ? -0.941 3.290 5.095 1.00 98.81 80 MET A N 1
ATOM 606 C CA . MET A 1 80 ? -1.906 4.295 4.665 1.00 98.81 80 MET A CA 1
ATOM 607 C C . MET A 1 80 ? -2.532 4.954 5.896 1.00 98.81 80 MET A C 1
ATOM 609 O O . MET A 1 80 ? -2.838 4.275 6.872 1.00 98.81 80 MET A O 1
ATOM 613 N N . ASN A 1 81 ? -2.718 6.271 5.860 1.00 98.69 81 ASN A N 1
ATOM 614 C CA . ASN A 1 81 ? -3.671 6.981 6.715 1.00 98.69 81 ASN A CA 1
ATOM 615 C C . ASN A 1 81 ? -5.007 7.177 5.962 1.00 98.69 81 ASN A C 1
ATOM 617 O O . ASN A 1 81 ? -5.111 6.841 4.777 1.00 98.69 81 ASN A O 1
ATOM 621 N N . ALA A 1 82 ? -6.015 7.752 6.625 1.00 98.50 82 ALA A N 1
ATOM 622 C CA . ALA A 1 82 ? -7.331 7.993 6.023 1.00 98.50 82 ALA A CA 1
ATOM 623 C C . ALA A 1 82 ? -7.269 8.808 4.715 1.00 98.50 82 ALA A C 1
ATOM 625 O O . ALA A 1 82 ? -7.942 8.465 3.746 1.00 98.50 82 ALA A O 1
ATOM 626 N N . GLU A 1 83 ? -6.420 9.837 4.662 1.00 98.44 83 GLU A N 1
ATOM 627 C CA . GLU A 1 83 ? -6.235 10.682 3.475 1.00 98.44 83 GLU A CA 1
ATOM 628 C C . GLU A 1 83 ? -5.649 9.896 2.294 1.00 98.44 83 GLU A C 1
ATOM 630 O O . GLU A 1 83 ? -6.197 9.916 1.195 1.00 98.44 83 GLU A O 1
ATOM 635 N N . SER A 1 84 ? -4.572 9.144 2.523 1.00 98.75 84 SER A N 1
ATOM 636 C CA . SER A 1 84 ? -3.928 8.335 1.484 1.00 98.75 84 SER A CA 1
ATOM 637 C C . SER A 1 84 ? -4.841 7.224 0.951 1.00 98.75 84 SER A C 1
ATOM 639 O O . SER A 1 84 ? -4.838 6.946 -0.248 1.00 98.75 84 SER A O 1
ATOM 641 N N . LEU A 1 85 ? -5.689 6.637 1.804 1.00 98.62 85 LEU A N 1
ATOM 642 C CA . LEU A 1 85 ? -6.687 5.657 1.380 1.00 98.62 85 LEU A CA 1
ATOM 643 C C . LEU A 1 85 ? -7.790 6.313 0.536 1.00 98.62 85 LEU A C 1
ATOM 645 O O . LEU A 1 85 ? -8.124 5.806 -0.534 1.00 98.62 85 LEU A O 1
ATOM 649 N N . ALA A 1 86 ? -8.313 7.460 0.975 1.00 98.25 86 ALA A N 1
ATOM 650 C CA . ALA A 1 86 ? -9.315 8.213 0.223 1.00 98.25 86 ALA A CA 1
ATOM 651 C C . ALA A 1 86 ? -8.795 8.618 -1.164 1.00 98.25 86 ALA A C 1
ATOM 653 O O . ALA A 1 86 ? -9.458 8.359 -2.167 1.00 98.25 86 ALA A O 1
ATOM 654 N N . LEU A 1 87 ? -7.577 9.165 -1.237 1.00 98.19 87 LEU A N 1
ATOM 655 C CA . LEU A 1 87 ? -6.933 9.522 -2.504 1.00 98.19 87 LEU A CA 1
ATOM 656 C C . LEU A 1 87 ? -6.681 8.305 -3.390 1.00 98.19 87 LEU A C 1
ATOM 658 O O . LEU A 1 87 ? -6.851 8.394 -4.604 1.00 98.19 87 LEU A O 1
ATOM 662 N N . SER A 1 88 ? -6.334 7.159 -2.804 1.00 98.31 88 SER A N 1
ATOM 663 C CA . SER A 1 88 ? -6.163 5.918 -3.561 1.00 98.31 88 SER A CA 1
ATOM 664 C C . SER A 1 88 ? -7.463 5.474 -4.237 1.00 98.31 88 SER A C 1
ATOM 666 O O . SER A 1 88 ? -7.465 5.134 -5.419 1.00 98.31 88 SER A O 1
ATOM 668 N N . ILE A 1 89 ? -8.589 5.525 -3.521 1.00 97.50 89 ILE A N 1
ATOM 669 C CA . ILE A 1 89 ? -9.916 5.198 -4.071 1.00 97.50 89 ILE A CA 1
ATOM 670 C C . ILE A 1 89 ? -10.335 6.224 -5.135 1.00 97.50 89 ILE A C 1
ATOM 672 O O . ILE A 1 89 ? -10.875 5.862 -6.186 1.00 97.50 89 ILE A O 1
ATOM 676 N N . GLU A 1 90 ? -10.078 7.505 -4.876 1.00 96.69 90 GLU A N 1
ATOM 677 C CA . GLU A 1 90 ? -10.462 8.596 -5.768 1.00 96.69 90 GLU A CA 1
ATOM 678 C C . GLU A 1 90 ? -9.701 8.528 -7.097 1.00 96.69 90 GLU A C 1
ATOM 680 O O . GLU A 1 90 ? -10.314 8.494 -8.166 1.00 96.69 90 GLU A O 1
ATOM 685 N N . THR A 1 91 ? -8.374 8.431 -7.036 1.00 97.00 91 THR A N 1
ATOM 686 C CA . THR A 1 91 ? -7.490 8.461 -8.212 1.00 97.00 91 THR A CA 1
ATOM 687 C C . THR A 1 91 ? -7.397 7.117 -8.930 1.00 97.00 91 THR A C 1
ATOM 689 O O . THR A 1 91 ? -7.160 7.082 -10.135 1.00 97.00 91 THR A O 1
ATOM 692 N N . GLY A 1 92 ? -7.605 6.004 -8.219 1.00 97.62 92 GLY A N 1
ATOM 693 C CA . GLY A 1 92 ? -7.291 4.668 -8.728 1.00 97.62 92 GLY A CA 1
ATOM 694 C C . GLY A 1 92 ? -5.787 4.372 -8.771 1.00 97.62 92 GLY A C 1
ATOM 695 O O . GLY A 1 92 ? -5.384 3.375 -9.370 1.00 97.62 92 GLY A O 1
ATOM 696 N N . GLU A 1 93 ? -4.955 5.203 -8.142 1.00 98.31 93 GLU A N 1
ATOM 697 C CA . GLU A 1 93 ? -3.502 5.044 -8.047 1.00 98.31 93 GLU A CA 1
ATOM 698 C C . GLU A 1 93 ? -3.075 5.002 -6.580 1.00 98.31 93 GLU A C 1
ATOM 700 O O . GLU A 1 93 ? -3.666 5.655 -5.720 1.00 98.31 93 GLU A O 1
ATOM 705 N N . VAL A 1 94 ? -2.055 4.212 -6.254 1.00 98.38 94 VAL A N 1
ATOM 706 C CA . VAL A 1 94 ? -1.706 3.982 -4.850 1.00 98.38 94 VAL A CA 1
ATOM 707 C C . VAL A 1 94 ? -1.010 5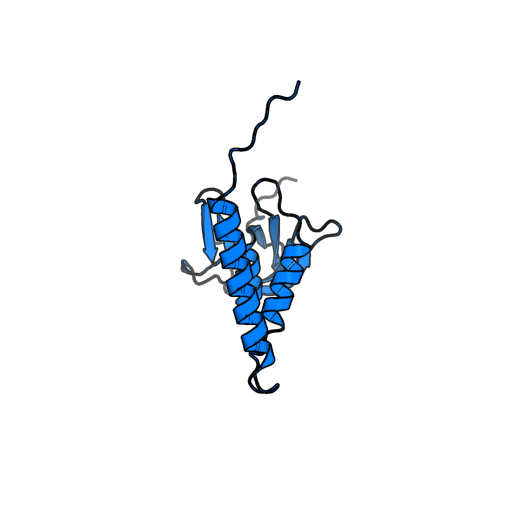.191 -4.224 1.00 98.38 94 VAL A C 1
ATOM 709 O O . VAL A 1 94 ? 0.067 5.621 -4.648 1.00 98.38 94 VAL A O 1
ATOM 712 N N . HIS A 1 95 ? -1.599 5.678 -3.136 1.00 98.69 95 HIS A N 1
ATOM 713 C CA . HIS A 1 95 ? -1.033 6.690 -2.257 1.00 98.69 95 HIS A CA 1
ATOM 714 C C . HIS A 1 95 ? -0.740 6.072 -0.890 1.00 98.69 95 HIS A C 1
ATOM 716 O O . HIS A 1 95 ? -1.589 5.411 -0.301 1.00 98.69 95 HIS A O 1
ATOM 722 N N . TYR A 1 96 ? 0.454 6.313 -0.363 1.00 98.56 96 TYR A N 1
ATOM 723 C CA . TYR A 1 96 ? 0.885 5.838 0.948 1.00 98.56 96 TYR A CA 1
ATOM 724 C C . TYR A 1 96 ? 1.142 6.998 1.906 1.00 98.56 96 TYR A C 1
ATOM 726 O O . TYR A 1 96 ? 1.287 8.149 1.504 1.00 98.56 96 TYR A O 1
ATOM 734 N N . TRP A 1 97 ? 1.275 6.671 3.185 1.00 98.50 97 TRP A N 1
ATOM 735 C CA . TRP A 1 97 ? 1.768 7.550 4.230 1.00 98.50 97 TRP A CA 1
ATOM 736 C C . TRP A 1 97 ? 3.182 7.138 4.649 1.00 98.50 97 TRP A C 1
ATOM 738 O O . TRP A 1 97 ? 3.420 6.033 5.151 1.00 98.50 97 TRP A O 1
ATOM 748 N N . SER A 1 98 ? 4.146 8.038 4.471 1.00 96.69 98 SER A N 1
ATOM 749 C CA . SER A 1 98 ? 5.511 7.833 4.948 1.00 96.69 98 SER A CA 1
ATOM 750 C C . SER A 1 98 ? 5.590 8.134 6.441 1.00 96.69 98 SER A C 1
ATOM 752 O O . SER A 1 98 ? 5.535 9.288 6.851 1.00 96.69 98 SER A O 1
ATOM 754 N N . ARG A 1 99 ? 5.781 7.110 7.279 1.00 96.06 99 ARG A N 1
ATOM 755 C CA . ARG A 1 99 ? 5.908 7.307 8.738 1.00 96.06 99 ARG A CA 1
ATOM 756 C C . ARG A 1 99 ? 7.133 8.132 9.131 1.00 96.06 99 ARG A C 1
ATOM 758 O O . ARG A 1 99 ? 7.064 8.887 10.089 1.00 96.06 99 ARG A O 1
ATOM 765 N N . SER A 1 100 ? 8.246 7.965 8.415 1.00 95.06 100 SER A N 1
ATOM 766 C CA . SER A 1 100 ? 9.503 8.659 8.717 1.00 95.06 100 SER A CA 1
ATOM 767 C C . SER A 1 100 ? 9.492 10.114 8.266 1.00 95.06 100 SER A C 1
ATOM 769 O O . SER A 1 100 ? 10.088 10.952 8.932 1.00 95.06 100 SER A O 1
ATOM 771 N N . ARG A 1 101 ? 8.819 10.413 7.149 1.00 95.88 101 ARG A N 1
ATOM 772 C CA . ARG A 1 101 ? 8.702 11.779 6.615 1.00 95.88 101 ARG A CA 1
ATOM 773 C C . ARG A 1 101 ? 7.432 12.497 7.080 1.00 95.88 101 ARG A C 1
ATOM 775 O O . ARG A 1 101 ? 7.329 13.698 6.900 1.00 95.88 101 ARG A O 1
ATOM 782 N N . GLN A 1 102 ? 6.499 11.763 7.691 1.00 96.38 102 GLN A N 1
ATOM 783 C CA . GLN A 1 102 ? 5.173 12.239 8.096 1.00 96.38 102 GLN A CA 1
ATOM 784 C C . GLN A 1 102 ? 4.445 12.974 6.965 1.00 96.38 102 GLN A C 1
ATOM 786 O O . GLN A 1 102 ? 3.894 14.053 7.156 1.00 96.38 102 GLN A O 1
ATOM 791 N N . GLU A 1 103 ? 4.464 12.375 5.777 1.00 97.44 103 GLU A N 1
ATOM 792 C CA . GLU A 1 103 ? 3.896 12.976 4.575 1.00 97.44 103 GLU A CA 1
ATOM 793 C C . GLU A 1 103 ? 3.176 11.938 3.712 1.00 97.44 103 GLU A C 1
ATOM 795 O O . GLU A 1 103 ? 3.496 10.739 3.723 1.00 97.44 103 GLU A O 1
ATOM 800 N N . LEU A 1 104 ? 2.238 12.439 2.914 1.00 97.69 104 LEU A N 1
ATOM 801 C CA . LEU A 1 104 ? 1.602 11.706 1.835 1.00 97.69 104 LEU A CA 1
ATOM 802 C C . LEU A 1 104 ? 2.611 11.433 0.711 1.00 97.69 104 LEU A C 1
ATOM 804 O O . LEU A 1 104 ? 3.372 12.306 0.301 1.00 97.69 104 LEU A O 1
ATOM 808 N N . TRP A 1 105 ? 2.578 10.223 0.168 1.00 96.12 105 TRP A N 1
ATOM 809 C CA . TRP A 1 105 ? 3.446 9.791 -0.915 1.00 96.12 105 TRP A CA 1
ATOM 810 C C . TRP A 1 105 ? 2.639 9.101 -2.012 1.00 96.12 105 TRP A C 1
ATOM 812 O O . TRP A 1 105 ? 2.199 7.964 -1.856 1.00 96.12 105 TRP A O 1
ATOM 822 N N . HIS A 1 106 ? 2.499 9.768 -3.157 1.00 97.12 106 HIS A N 1
ATOM 823 C CA . HIS A 1 106 ? 1.994 9.134 -4.370 1.00 97.12 106 HIS A CA 1
ATOM 824 C C . HIS A 1 106 ? 3.080 8.213 -4.954 1.00 97.12 106 HIS A C 1
ATOM 826 O O . HIS A 1 106 ? 4.139 8.668 -5.411 1.00 97.12 106 HIS A O 1
ATOM 832 N N . LYS A 1 107 ? 2.849 6.894 -4.900 1.00 94.25 107 LYS A N 1
ATOM 833 C CA . LYS A 1 107 ? 3.840 5.894 -5.302 1.00 94.25 107 LYS A CA 1
ATOM 834 C C . LYS A 1 107 ? 4.173 6.039 -6.783 1.00 94.25 107 LYS A C 1
ATOM 836 O O . LYS A 1 107 ? 3.333 5.825 -7.642 1.00 94.25 107 LYS A O 1
ATOM 841 N N .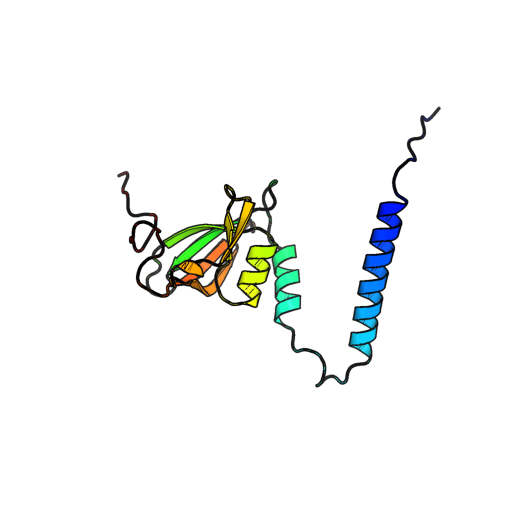 GLY A 1 108 ? 5.442 6.332 -7.064 1.00 90.19 108 GLY A N 1
ATOM 842 C CA . GLY A 1 108 ? 5.947 6.465 -8.428 1.00 90.19 108 GLY A CA 1
ATOM 843 C C . GLY A 1 108 ? 5.789 7.856 -9.040 1.00 90.19 108 GLY A C 1
ATOM 844 O O . GLY A 1 108 ? 6.269 8.041 -10.150 1.00 90.19 108 GLY A O 1
ATOM 845 N N . ALA A 1 109 ? 5.220 8.844 -8.337 1.00 90.88 109 ALA A N 1
ATOM 846 C CA . ALA A 1 109 ? 5.040 10.199 -8.876 1.00 90.88 109 ALA A CA 1
ATOM 847 C C . ALA A 1 109 ? 6.350 10.850 -9.358 1.00 90.88 109 ALA A C 1
ATOM 849 O O . ALA A 1 109 ? 6.353 11.607 -10.322 1.00 90.88 109 ALA A O 1
ATOM 850 N N . THR A 1 110 ? 7.476 10.530 -8.712 1.00 88.56 110 THR A N 1
ATOM 851 C CA . THR A 1 110 ? 8.805 11.026 -9.108 1.00 88.56 110 THR A CA 1
ATOM 852 C C . THR A 1 110 ? 9.515 10.105 -10.103 1.00 88.56 110 THR A C 1
ATOM 854 O O . THR A 1 110 ? 10.233 10.588 -10.969 1.00 88.56 110 THR A O 1
ATOM 857 N N . SER A 1 111 ? 9.353 8.782 -9.980 1.00 89.81 111 SER A N 1
ATOM 858 C CA . SER A 1 111 ? 10.110 7.801 -10.776 1.00 89.81 111 SER A CA 1
ATOM 859 C C . SER A 1 111 ? 9.380 7.300 -12.026 1.00 89.81 111 SER A C 1
ATOM 861 O O . SER A 1 111 ? 9.970 6.581 -12.820 1.00 89.81 111 SER A O 1
ATOM 863 N N . GLY A 1 112 ? 8.086 7.591 -12.172 1.00 91.69 112 GLY A N 1
ATOM 864 C CA . GLY A 1 112 ? 7.205 7.002 -13.186 1.00 91.69 112 GLY A CA 1
ATOM 865 C C . GLY A 1 112 ? 6.714 5.582 -12.864 1.00 91.69 112 GLY A C 1
ATOM 866 O O . GLY A 1 112 ? 5.877 5.049 -13.587 1.00 91.69 112 GLY A O 1
ATOM 867 N N . HIS A 1 113 ? 7.179 4.968 -11.769 1.00 93.19 113 HIS A N 1
ATOM 868 C CA . HIS A 1 113 ? 6.802 3.601 -11.370 1.00 93.19 113 HIS A CA 1
ATOM 869 C C . HIS A 1 113 ? 5.488 3.565 -10.577 1.00 93.19 113 HIS A C 1
ATOM 871 O O . HIS A 1 113 ? 5.463 3.189 -9.393 1.00 93.19 113 HIS A O 1
ATOM 877 N N . ILE A 1 114 ? 4.425 4.038 -11.231 1.00 96.75 114 ILE A N 1
ATOM 878 C CA . ILE A 1 114 ? 3.066 4.173 -10.696 1.00 96.75 114 ILE A CA 1
ATOM 879 C C . ILE A 1 114 ? 2.456 2.802 -10.404 1.00 96.75 114 ILE A C 1
ATOM 881 O O . ILE A 1 114 ? 2.767 1.811 -11.061 1.00 96.75 114 ILE A O 1
ATOM 885 N N . GLN A 1 115 ? 1.572 2.746 -9.415 1.00 98.12 115 GLN A N 1
ATOM 886 C CA . GLN A 1 115 ? 0.799 1.557 -9.076 1.00 98.12 115 GLN A CA 1
ATOM 887 C C . GLN A 1 115 ? -0.681 1.835 -9.316 1.00 98.12 115 GLN A C 1
ATOM 889 O O . GLN A 1 115 ? -1.290 2.598 -8.568 1.00 98.12 115 GLN A O 1
ATOM 894 N N . ARG A 1 116 ? -1.258 1.226 -10.355 1.00 98.38 116 ARG A N 1
ATOM 895 C CA . ARG A 1 116 ? -2.684 1.367 -10.677 1.00 98.38 116 ARG A CA 1
ATOM 896 C C . ARG A 1 116 ? -3.488 0.306 -9.951 1.00 98.38 116 ARG A C 1
ATOM 898 O O . ARG A 1 116 ? -3.195 -0.880 -10.065 1.00 98.38 116 ARG A O 1
ATOM 905 N N . ILE A 1 117 ? -4.524 0.715 -9.239 1.00 98.50 117 ILE A N 1
ATOM 906 C CA . ILE A 1 117 ? -5.367 -0.179 -8.450 1.00 98.50 117 ILE A CA 1
ATOM 907 C C . ILE A 1 117 ? -6.326 -0.924 -9.379 1.00 98.50 117 ILE A C 1
ATOM 909 O O . ILE A 1 117 ? -7.061 -0.323 -10.160 1.00 98.50 117 ILE A O 1
ATOM 913 N N . LYS A 1 118 ? -6.325 -2.254 -9.279 1.00 98.62 118 LYS A N 1
ATOM 914 C CA . LYS A 1 118 ? -7.275 -3.149 -9.956 1.00 98.62 118 LYS A CA 1
ATOM 915 C C . LYS A 1 118 ? -8.371 -3.625 -9.015 1.00 98.62 118 LYS A C 1
ATOM 917 O O . LYS A 1 118 ? -9.517 -3.747 -9.430 1.00 98.62 118 LYS A O 1
ATOM 922 N N . ALA A 1 119 ? -8.023 -3.873 -7.756 1.00 98.31 119 ALA A N 1
ATOM 923 C CA . ALA A 1 119 ? -8.970 -4.181 -6.693 1.00 98.31 119 ALA A CA 1
ATOM 924 C C . ALA A 1 119 ? -8.363 -3.847 -5.326 1.00 98.31 119 ALA A C 1
ATOM 926 O O . ALA A 1 119 ? -7.142 -3.812 -5.168 1.00 98.31 119 ALA A O 1
ATOM 927 N N . MET A 1 120 ? -9.219 -3.643 -4.329 1.00 98.31 120 MET A N 1
ATOM 928 C CA . MET A 1 120 ? -8.812 -3.443 -2.943 1.00 98.31 120 MET A CA 1
ATOM 929 C C . MET A 1 120 ? -9.703 -4.276 -2.030 1.00 98.31 120 MET A C 1
ATOM 931 O O . MET A 1 120 ? -10.921 -4.304 -2.200 1.00 98.31 120 MET A O 1
ATOM 935 N N . TYR A 1 121 ? -9.078 -4.938 -1.067 1.00 98.44 121 TYR A N 1
ATOM 936 C CA . TYR A 1 121 ? -9.728 -5.754 -0.055 1.00 98.44 121 TYR A CA 1
ATOM 937 C C . TYR A 1 121 ? -9.242 -5.305 1.317 1.00 98.44 121 TYR A C 1
ATOM 939 O O . TYR A 1 121 ? -8.098 -4.875 1.456 1.00 98.44 121 TYR A O 1
ATOM 947 N N . TYR A 1 122 ? -10.101 -5.439 2.318 1.00 98.31 122 TYR A N 1
ATOM 948 C CA . TYR A 1 122 ? -9.709 -5.452 3.722 1.00 98.31 122 TYR A CA 1
ATOM 949 C C . TYR A 1 122 ? -9.842 -6.886 4.247 1.00 98.31 122 TYR A C 1
ATOM 951 O O . TYR A 1 122 ? -10.576 -7.691 3.664 1.00 98.31 122 TYR A O 1
ATOM 959 N N . ASP A 1 123 ? -9.101 -7.230 5.292 1.00 98.44 123 ASP A N 1
ATOM 960 C CA . ASP A 1 123 ? -9.143 -8.556 5.910 1.00 98.44 123 ASP A CA 1
ATOM 961 C C . ASP A 1 123 ? -10.348 -8.753 6.849 1.00 98.44 123 ASP A C 1
ATOM 963 O O . ASP A 1 123 ? -11.299 -7.973 6.849 1.00 98.44 123 ASP A O 1
ATOM 967 N N . CYS A 1 124 ? -10.390 -9.861 7.594 1.00 98.31 124 CYS A N 1
ATOM 968 C CA . CYS A 1 124 ? -11.601 -10.278 8.308 1.00 98.31 124 CYS A CA 1
ATOM 969 C C . CYS A 1 124 ? -11.991 -9.357 9.475 1.00 98.31 124 CYS A C 1
ATOM 971 O O . CYS A 1 124 ? -13.170 -9.295 9.832 1.00 98.31 124 CYS A O 1
ATOM 973 N N . ASP A 1 125 ? -11.037 -8.634 10.049 1.00 98.31 125 ASP A N 1
ATOM 974 C CA . ASP A 1 125 ? -11.227 -7.659 11.119 1.00 98.31 125 ASP A CA 1
ATOM 975 C C . ASP A 1 125 ? -10.922 -6.215 10.697 1.00 98.31 125 ASP A C 1
ATOM 977 O O . ASP A 1 125 ? -11.097 -5.311 11.523 1.00 98.31 125 ASP A O 1
ATOM 981 N N . ALA A 1 126 ? -10.651 -5.995 9.408 1.00 98.38 126 ALA A N 1
ATOM 982 C CA . ALA A 1 126 ? -10.515 -4.702 8.747 1.00 98.38 126 ALA A CA 1
ATOM 983 C C . ALA A 1 126 ? -9.346 -3.849 9.260 1.00 98.38 126 ALA A C 1
ATOM 985 O O . ALA A 1 126 ? -9.447 -2.617 9.271 1.00 98.38 126 ALA A O 1
ATOM 986 N N . ASP A 1 127 ? -8.256 -4.491 9.678 1.00 98.62 127 ASP A N 1
ATOM 987 C CA . ASP A 1 127 ? -7.037 -3.828 10.147 1.00 98.62 127 ASP A CA 1
ATOM 988 C C . ASP A 1 127 ? -5.834 -4.003 9.204 1.00 98.62 127 ASP A C 1
ATOM 990 O O . ASP A 1 127 ? -4.770 -3.434 9.457 1.00 98.62 127 ASP A O 1
ATOM 994 N N . ALA A 1 128 ? -6.027 -4.673 8.063 1.00 98.81 128 ALA A N 1
ATOM 995 C CA . ALA A 1 128 ? -5.085 -4.689 6.951 1.00 98.81 128 ALA A CA 1
ATOM 996 C C . ALA A 1 128 ? -5.774 -4.566 5.585 1.00 98.81 128 ALA A C 1
ATOM 998 O O . ALA A 1 128 ? -6.913 -4.992 5.384 1.00 98.81 128 ALA A O 1
ATOM 999 N N . LEU A 1 129 ? -5.053 -3.996 4.614 1.00 98.81 129 LEU A N 1
ATOM 1000 C CA . LEU A 1 129 ? -5.482 -3.908 3.219 1.00 98.81 129 LEU A CA 1
AT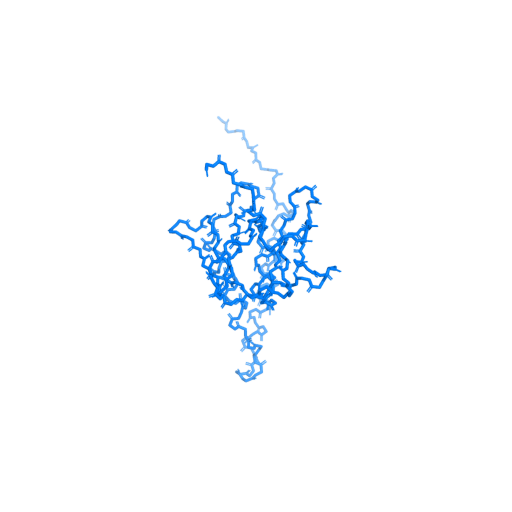OM 1001 C C . LEU A 1 129 ? -4.640 -4.812 2.318 1.00 98.81 129 LEU A C 1
ATOM 1003 O O . LEU A 1 129 ? -3.410 -4.805 2.384 1.00 98.81 129 LEU A O 1
ATOM 1007 N N . LEU A 1 130 ? -5.303 -5.499 1.390 1.00 98.88 130 LEU A N 1
ATOM 1008 C CA . LEU A 1 130 ? -4.687 -6.091 0.205 1.00 98.88 130 LEU A CA 1
ATOM 1009 C C . LEU A 1 130 ? -5.073 -5.255 -1.017 1.00 98.88 130 LEU A C 1
ATOM 1011 O O . LEU A 1 130 ? -6.246 -5.171 -1.384 1.00 98.88 130 LEU A O 1
ATOM 1015 N N . VAL A 1 131 ? -4.082 -4.662 -1.675 1.00 98.81 131 VAL A N 1
ATOM 1016 C CA . VAL A 1 131 ? -4.267 -3.848 -2.878 1.00 98.81 131 VAL A CA 1
ATOM 1017 C C . VAL A 1 131 ? -3.725 -4.623 -4.073 1.00 98.81 131 VAL A C 1
ATOM 1019 O O . VAL A 1 131 ? -2.515 -4.806 -4.211 1.00 98.81 131 VAL A O 1
ATOM 1022 N N . LYS A 1 132 ? -4.626 -5.088 -4.940 1.00 98.75 132 LYS A N 1
ATOM 1023 C CA . LYS A 1 132 ? -4.266 -5.722 -6.211 1.00 98.75 132 LYS A CA 1
ATOM 1024 C C . LYS A 1 132 ? -3.961 -4.629 -7.219 1.00 98.75 132 LYS A C 1
ATOM 1026 O O . LYS A 1 132 ? -4.831 -3.798 -7.491 1.00 98.75 132 LYS A O 1
ATOM 1031 N N . ILE A 1 133 ? -2.754 -4.630 -7.768 1.00 98.44 133 ILE A N 1
ATOM 1032 C CA . ILE A 1 133 ? -2.260 -3.546 -8.616 1.00 98.44 133 ILE A CA 1
ATOM 1033 C C . ILE A 1 133 ? -1.698 -4.026 -9.953 1.00 98.44 133 ILE A C 1
ATOM 1035 O O . ILE A 1 133 ? -1.180 -5.129 -10.064 1.00 98.44 133 ILE A O 1
ATOM 1039 N N . GLU A 1 134 ? -1.755 -3.152 -10.950 1.00 97.69 134 GLU A N 1
ATOM 1040 C CA . GLU A 1 134 ? -0.866 -3.171 -12.113 1.00 97.69 134 GLU A CA 1
ATOM 1041 C C . GLU A 1 134 ? 0.315 -2.242 -11.804 1.00 97.69 134 GLU A C 1
ATOM 1043 O O . GLU A 1 134 ? 0.131 -1.038 -11.591 1.00 97.69 134 GLU A O 1
ATOM 1048 N N . GLN A 1 135 ? 1.522 -2.802 -11.746 1.00 97.06 135 GLN A N 1
ATOM 1049 C CA . GLN A 1 135 ? 2.751 -2.031 -11.577 1.00 97.06 135 GLN A CA 1
ATOM 1050 C C . GLN A 1 135 ? 3.179 -1.473 -12.939 1.00 97.06 135 GLN A C 1
ATOM 1052 O O . GLN A 1 135 ? 3.443 -2.221 -13.873 1.00 97.06 135 GLN A O 1
ATOM 1057 N N . ILE A 1 136 ? 3.256 -0.147 -13.053 1.00 95.06 136 ILE A N 1
ATOM 1058 C CA . ILE A 1 136 ? 3.803 0.512 -14.240 1.00 95.06 136 ILE A CA 1
ATOM 1059 C C . ILE A 1 136 ? 5.328 0.514 -14.136 1.00 95.06 136 ILE A C 1
ATOM 1061 O O . ILE A 1 136 ? 5.893 0.997 -13.149 1.00 95.06 136 ILE A O 1
ATOM 1065 N N . GLY A 1 137 ? 5.986 -0.040 -15.156 1.00 88.31 137 GLY A N 1
ATOM 1066 C CA . GLY A 1 137 ? 7.408 -0.394 -15.124 1.00 88.31 137 GLY A CA 1
ATOM 1067 C C . GLY A 1 137 ? 7.683 -1.661 -14.305 1.00 88.31 137 GLY A C 1
ATOM 1068 O O . GLY A 1 137 ? 6.802 -2.178 -13.632 1.00 88.31 137 GLY A O 1
ATOM 1069 N N . ASP A 1 138 ? 8.924 -2.147 -14.326 1.00 83.25 138 ASP A N 1
ATOM 1070 C CA . ASP A 1 138 ? 9.248 -3.468 -13.758 1.00 83.25 138 ASP A CA 1
ATOM 1071 C C . ASP A 1 138 ? 9.675 -3.446 -12.282 1.00 83.25 138 ASP A C 1
ATOM 1073 O O . ASP A 1 138 ? 10.031 -4.485 -11.724 1.00 83.25 138 ASP A O 1
ATOM 1077 N N . VAL A 1 139 ? 9.659 -2.277 -11.628 1.00 90.62 139 VAL A N 1
ATOM 1078 C CA . VAL A 1 139 ? 10.248 -2.093 -10.291 1.00 90.62 139 VAL A CA 1
ATOM 1079 C C . VAL A 1 139 ? 9.275 -1.439 -9.309 1.00 90.62 139 VAL A C 1
ATOM 1081 O O . VAL A 1 139 ? 8.804 -0.317 -9.505 1.00 90.62 139 VAL A O 1
ATOM 1084 N N . ALA A 1 140 ? 8.997 -2.120 -8.196 1.00 88.50 140 ALA A N 1
ATOM 1085 C CA . ALA A 1 140 ? 8.318 -1.507 -7.055 1.00 88.50 140 ALA A CA 1
ATOM 1086 C C . ALA A 1 140 ? 9.316 -0.933 -6.037 1.00 88.50 140 ALA A C 1
ATOM 1088 O O . ALA A 1 140 ? 8.984 0.029 -5.336 1.00 88.50 140 ALA A O 1
ATOM 1089 N N . CYS A 1 141 ? 10.530 -1.494 -5.970 1.00 91.06 141 CYS A N 1
ATOM 1090 C CA . CYS A 1 141 ? 11.546 -1.150 -4.983 1.00 91.06 141 CYS A CA 1
ATOM 1091 C C . CYS A 1 141 ? 12.519 -0.076 -5.491 1.00 91.06 141 CYS A C 1
ATOM 1093 O O . CYS A 1 141 ? 12.930 -0.071 -6.650 1.00 91.06 141 CYS A O 1
ATOM 1095 N N . HIS A 1 142 ? 12.974 0.796 -4.589 1.00 87.19 142 HIS A N 1
ATOM 1096 C CA . HIS A 1 142 ? 13.976 1.824 -4.894 1.00 87.19 142 HIS A CA 1
ATOM 1097 C C . HIS A 1 142 ? 15.369 1.250 -5.218 1.00 87.19 142 HIS A C 1
ATOM 1099 O O . HIS A 1 142 ? 16.241 1.986 -5.665 1.00 87.19 142 HIS A O 1
ATOM 1105 N N . THR A 1 143 ? 15.600 -0.043 -4.974 1.00 92.62 143 THR A N 1
ATOM 1106 C CA . THR A 1 143 ? 16.836 -0.750 -5.348 1.00 92.62 143 THR A CA 1
ATOM 1107 C C . THR A 1 143 ? 16.855 -1.186 -6.814 1.00 92.62 143 THR A C 1
ATOM 1109 O O . THR A 1 143 ? 17.860 -1.718 -7.271 1.00 92.62 143 THR A O 1
ATOM 1112 N N . GLY A 1 144 ? 15.747 -1.003 -7.542 1.00 92.44 144 GLY A N 1
ATOM 1113 C CA . GLY A 1 144 ? 15.557 -1.548 -8.886 1.00 92.44 144 GLY A CA 1
ATOM 1114 C C . GLY A 1 144 ? 15.019 -2.982 -8.901 1.00 92.44 144 GLY A C 1
ATOM 1115 O O . GLY A 1 144 ? 14.889 -3.570 -9.967 1.00 92.44 144 GLY A O 1
ATOM 1116 N N . ALA A 1 145 ? 14.688 -3.560 -7.743 1.00 94.94 145 ALA A N 1
ATOM 1117 C CA . ALA A 1 145 ? 14.033 -4.862 -7.678 1.00 94.94 145 ALA A CA 1
ATOM 1118 C C . ALA A 1 145 ? 12.518 -4.764 -7.957 1.00 94.94 145 ALA A C 1
ATOM 1120 O O . ALA A 1 145 ? 11.857 -3.789 -7.576 1.00 94.94 145 ALA A O 1
ATOM 1121 N N . ARG A 1 146 ? 11.955 -5.821 -8.562 1.00 94.56 146 ARG A N 1
ATOM 1122 C CA . ARG A 1 146 ? 10.508 -5.960 -8.812 1.00 94.56 146 ARG A CA 1
ATOM 1123 C C . ARG A 1 146 ? 9.695 -5.907 -7.523 1.00 94.56 146 ARG A C 1
ATOM 1125 O O . ARG A 1 146 ? 8.766 -5.116 -7.422 1.00 94.56 146 ARG A O 1
ATOM 1132 N N . SER A 1 147 ? 10.077 -6.710 -6.536 1.00 97.19 147 SER A N 1
ATOM 1133 C CA . SER A 1 147 ? 9.491 -6.741 -5.193 1.00 97.19 147 SER A CA 1
ATOM 1134 C C . SER A 1 147 ? 10.499 -6.218 -4.174 1.00 97.19 147 SER A C 1
ATOM 1136 O O . SER A 1 147 ? 11.697 -6.315 -4.404 1.00 97.19 147 SER A O 1
ATOM 1138 N N . CYS A 1 148 ? 10.040 -5.694 -3.039 1.00 97.44 148 CYS A N 1
ATOM 1139 C CA . CYS A 1 148 ? 10.871 -5.423 -1.865 1.00 97.44 148 CYS A CA 1
ATOM 1140 C C . CYS A 1 148 ? 11.297 -6.712 -1.132 1.00 97.44 148 CYS A C 1
ATOM 1142 O O . CYS A 1 148 ? 12.250 -6.686 -0.358 1.00 97.44 148 CYS A O 1
ATOM 1144 N N . PHE A 1 149 ? 10.608 -7.832 -1.363 1.00 97.12 149 PHE A N 1
ATOM 1145 C CA . PHE A 1 149 ? 10.817 -9.112 -0.678 1.00 97.12 149 PHE A CA 1
ATOM 1146 C C . PHE A 1 149 ? 11.759 -10.040 -1.467 1.00 97.12 149 PHE A C 1
ATOM 1148 O O . PHE A 1 149 ? 11.398 -11.163 -1.799 1.00 97.12 149 PHE A O 1
ATOM 1155 N N . PHE A 1 150 ? 12.964 -9.567 -1.799 1.00 95.81 150 PHE A N 1
ATOM 1156 C CA . PHE A 1 150 ? 13.956 -10.333 -2.581 1.00 95.81 150 PHE A CA 1
ATOM 1157 C C . PHE A 1 150 ? 15.026 -11.046 -1.738 1.00 95.81 150 PHE A C 1
ATOM 1159 O O . PHE A 1 150 ? 15.795 -11.839 -2.272 1.00 95.81 150 PHE A O 1
ATOM 1166 N N . ASN A 1 151 ? 15.103 -10.764 -0.435 1.00 96.25 151 ASN A N 1
ATOM 1167 C CA . ASN A 1 151 ? 16.044 -11.427 0.468 1.00 96.25 151 ASN A CA 1
ATOM 1168 C C . ASN A 1 151 ? 15.364 -12.618 1.150 1.00 96.25 151 ASN A C 1
ATOM 1170 O O . ASN A 1 151 ? 14.338 -12.452 1.810 1.00 96.25 151 ASN A O 1
ATOM 1174 N N . GLN A 1 152 ? 15.959 -13.800 1.010 1.00 96.38 152 GLN A N 1
ATOM 1175 C CA . GLN A 1 152 ? 15.461 -15.056 1.569 1.00 96.38 152 GLN A CA 1
ATOM 1176 C C . GLN A 1 152 ? 16.125 -15.359 2.922 1.00 96.38 152 GLN A C 1
ATOM 1178 O O . GLN A 1 152 ? 17.312 -15.090 3.104 1.00 96.38 152 GLN A O 1
ATOM 1183 N N . ILE A 1 153 ? 15.356 -15.902 3.873 1.00 97.31 153 ILE A N 1
ATOM 1184 C CA . ILE A 1 153 ? 15.841 -16.259 5.223 1.00 97.31 153 ILE A CA 1
ATOM 1185 C C . ILE A 1 153 ? 16.089 -17.770 5.370 1.00 97.31 153 ILE A C 1
ATOM 1187 O O . ILE A 1 153 ? 17.031 -18.156 6.058 1.00 97.31 153 ILE A O 1
ATOM 1191 N N . LEU A 1 154 ? 15.249 -18.608 4.754 1.00 93.31 154 LEU A N 1
ATOM 1192 C CA . LEU A 1 154 ? 15.281 -20.076 4.833 1.00 93.31 154 LEU A CA 1
ATOM 1193 C C . LEU A 1 154 ? 15.526 -20.678 3.461 1.00 93.31 154 LEU A C 1
ATOM 1195 O O . LEU A 1 154 ? 14.822 -20.217 2.539 1.00 93.31 154 LEU A O 1
#

Secondary structure (DSSP, 8-state):
---------HHHHHHHHHHHHHHHHHHHHHHTS-TTTS---HHHHHHHHHHTT----TTS-EEEEEEETTT--EEEEEEE-HHHHHHHHHHSB-EEEETTTTEEEETTTTTS--EEEEEEEE-TTSS-EEEEEEESSS-SSTTS-SSS------

Radius of gyration: 20.71 Å; chains: 1; bounding box: 50×48×63 Å

pLDDT: mean 84.07, std 20.34, range [36.78, 98.88]

Sequence (154 aa):
MSIDRTGSNSLTQNLQQQINAQSNNQANLAQNLNPNDRPSYPKAALIEQTLAKIKFNPQGLIPAIAQDAEDGTVLMMAWMNAESLALSIETGEVHYWSRSRQELWHKGATSGHIQRIKAMYYDCDADALLVKIEQIGDVACHTGARSCFFNQIL

Foldseek 3Di:
DDDDDDDDDPPPVVVVVVVVVVVVVVVVVQVPDDPVRRPPPPLVVVLVVLLVQADADPVQKAKEFEAEQPPRHGADIAIAHSVQVSVCSVVQWHWGADPVVRDIDRQCPPPVQIWGFPDKDADPRRRYIYTHTDTDDQHSDPVRHNHPPPDDDD